Protein AF-A0A414RJI2-F1 (afdb_monomer)

Foldseek 3Di:
DDDPPHPPDDPDPDPVDDDPCPVVVVVVVVVQPVFWDWDFQPPDPVRDTDTDGHPGDPVVRSVVVVVCVVPPPDPDD

Secondary structure (DSSP, 8-state):
---TT-TTS--PPPSSSPPTTHHHHHHHHHHHHTTEEEEEPTT-TT--EEEEETTS-HHHHHHHHHHHHHT------

Mean predicted aligned error: 9.5 Å

Structure (mmCIF, N/CA/C/O backbone):
data_AF-A0A414RJI2-F1
#
_entry.id   AF-A0A414RJI2-F1
#
loop_
_atom_site.group_PDB
_atom_site.id
_atom_site.type_symbol
_atom_site.label_atom_id
_atom_site.label_alt_id
_atom_site.label_comp_id
_atom_site.label_asym_id
_atom_site.label_entity_id
_atom_site.label_seq_id
_atom_site.pdbx_PDB_ins_code
_atom_site.Cartn_x
_atom_site.Cartn_y
_atom_site.Cartn_z
_atom_site.occupancy
_atom_site.B_iso_or_equiv
_atom_site.auth_seq_id
_atom_site.auth_comp_id
_atom_site.auth_asym_id
_atom_site.auth_atom_id
_atom_site.pdbx_PDB_model_num
ATOM 1 N N . MET A 1 1 ? 9.621 -2.117 -48.802 1.00 52.81 1 MET A N 1
ATOM 2 C CA . MET A 1 1 ? 9.733 -3.208 -47.813 1.00 52.81 1 MET A CA 1
ATOM 3 C C . MET A 1 1 ? 9.685 -2.558 -46.447 1.00 52.81 1 MET A C 1
ATOM 5 O O . MET A 1 1 ? 10.469 -1.646 -46.227 1.00 52.81 1 MET A O 1
ATOM 9 N N . ILE A 1 2 ? 8.737 -2.946 -45.599 1.00 51.94 2 ILE A N 1
ATOM 10 C CA . ILE A 1 2 ? 8.653 -2.445 -44.222 1.00 51.94 2 ILE A CA 1
ATOM 11 C C . ILE A 1 2 ? 9.738 -3.184 -43.434 1.00 51.94 2 ILE A C 1
ATOM 13 O O . ILE A 1 2 ? 9.745 -4.415 -43.421 1.00 51.94 2 ILE A O 1
ATOM 17 N N . THR A 1 3 ? 10.698 -2.456 -42.870 1.00 66.38 3 THR A N 1
ATOM 18 C CA . THR A 1 3 ? 11.767 -3.028 -42.038 1.00 66.38 3 THR A CA 1
ATOM 19 C C . THR A 1 3 ? 11.362 -2.982 -40.565 1.00 66.38 3 THR A C 1
ATOM 21 O O . THR A 1 3 ? 10.467 -2.235 -40.178 1.00 66.38 3 THR A O 1
ATOM 24 N N . GLU A 1 4 ? 12.013 -3.786 -39.722 1.00 58.16 4 GLU A N 1
ATOM 25 C CA . GLU A 1 4 ? 11.672 -3.964 -38.296 1.00 58.16 4 GLU A CA 1
ATOM 26 C C . GLU A 1 4 ? 11.688 -2.672 -37.447 1.00 58.16 4 GLU A C 1
ATOM 28 O O . GLU A 1 4 ? 11.180 -2.663 -36.330 1.00 58.16 4 GLU A O 1
ATOM 33 N N . ASN A 1 5 ? 12.238 -1.578 -37.986 1.00 62.12 5 ASN A N 1
ATOM 34 C CA . ASN A 1 5 ? 12.362 -0.274 -37.333 1.00 62.12 5 ASN A CA 1
ATOM 35 C C . ASN A 1 5 ? 11.419 0.804 -37.909 1.00 62.12 5 ASN A C 1
ATOM 37 O O . ASN A 1 5 ? 11.585 1.985 -37.597 1.00 62.12 5 ASN A O 1
ATOM 41 N N . ASP A 1 6 ? 10.448 0.429 -38.746 1.00 63.53 6 ASP A N 1
ATOM 42 C CA . ASP A 1 6 ? 9.477 1.365 -39.318 1.00 63.53 6 ASP A CA 1
ATOM 43 C C . ASP A 1 6 ? 8.553 1.939 -38.214 1.00 63.53 6 ASP A C 1
ATOM 45 O O . ASP A 1 6 ? 7.907 1.169 -37.494 1.00 63.53 6 ASP A O 1
ATOM 49 N N . PRO A 1 7 ? 8.468 3.275 -38.038 1.00 65.50 7 PRO A N 1
ATOM 50 C CA . PRO A 1 7 ? 7.650 3.907 -36.999 1.00 65.50 7 PRO A CA 1
ATOM 51 C C . PRO A 1 7 ? 6.144 3.623 -37.122 1.00 65.50 7 PRO A C 1
ATOM 53 O O . PRO A 1 7 ? 5.407 3.903 -36.176 1.00 65.50 7 PRO A O 1
ATOM 56 N N . MET A 1 8 ? 5.677 3.067 -38.248 1.00 63.16 8 MET A N 1
ATOM 57 C CA . MET A 1 8 ? 4.285 2.641 -38.426 1.00 63.16 8 MET A CA 1
ATOM 58 C C . MET A 1 8 ? 3.951 1.272 -37.811 1.00 63.16 8 MET A C 1
ATOM 60 O O . MET A 1 8 ? 2.773 0.916 -37.741 1.00 63.16 8 MET A O 1
ATOM 64 N N . LEU A 1 9 ? 4.938 0.504 -37.333 1.00 60.25 9 LEU A N 1
ATOM 65 C CA . LEU A 1 9 ? 4.691 -0.751 -36.620 1.00 60.25 9 LEU A CA 1
ATOM 66 C C . LEU A 1 9 ? 4.603 -0.499 -35.102 1.00 60.25 9 LEU A C 1
ATOM 68 O O . LEU A 1 9 ? 5.565 0.002 -34.511 1.00 60.25 9 LEU A O 1
ATOM 72 N N . PRO A 1 10 ? 3.493 -0.862 -34.425 1.00 63.66 10 PRO A N 1
ATOM 73 C CA . PRO A 1 10 ? 3.437 -0.811 -32.971 1.00 63.66 10 PRO A CA 1
ATOM 74 C C . PRO A 1 10 ? 4.522 -1.734 -32.416 1.00 63.66 10 PRO A C 1
ATOM 76 O O . PRO A 1 10 ? 4.486 -2.950 -32.616 1.00 63.66 10 PRO A O 1
ATOM 79 N N . ARG A 1 11 ? 5.513 -1.147 -31.737 1.00 66.75 11 ARG A N 1
ATOM 80 C CA . ARG A 1 11 ? 6.587 -1.902 -31.087 1.00 66.75 11 ARG A CA 1
ATOM 81 C C . ARG A 1 11 ? 5.936 -2.871 -30.103 1.00 66.75 11 ARG A C 1
ATOM 83 O O . ARG A 1 11 ? 5.344 -2.430 -29.118 1.00 66.75 11 ARG A O 1
ATOM 90 N N . LYS A 1 12 ? 6.015 -4.179 -30.376 1.00 69.06 12 LYS A N 1
ATOM 91 C CA . LYS A 1 12 ? 5.650 -5.197 -29.384 1.00 69.06 12 LYS A CA 1
ATOM 92 C C . LYS A 1 12 ? 6.472 -4.906 -28.134 1.00 69.06 12 LYS A C 1
ATOM 94 O O . LYS A 1 12 ? 7.698 -4.872 -28.204 1.00 69.06 12 LYS A O 1
ATOM 99 N N . VAL A 1 13 ? 5.793 -4.628 -27.024 1.00 72.62 13 VAL A N 1
ATOM 100 C CA . VAL A 1 13 ? 6.471 -4.429 -25.746 1.00 72.62 13 VAL A CA 1
ATOM 101 C C . VAL A 1 13 ? 7.110 -5.764 -25.365 1.00 72.62 13 VAL A C 1
ATOM 103 O O . VAL A 1 13 ? 6.455 -6.804 -25.438 1.00 72.62 13 VAL A O 1
ATOM 106 N N . ASP A 1 14 ? 8.399 -5.739 -25.042 1.00 79.31 14 ASP A N 1
ATOM 107 C CA . ASP A 1 14 ? 9.102 -6.916 -24.539 1.00 79.31 14 ASP A CA 1
ATOM 108 C C . ASP A 1 14 ? 8.535 -7.250 -23.152 1.00 79.31 14 ASP A C 1
ATOM 110 O O . ASP A 1 14 ? 8.596 -6.421 -22.243 1.00 79.31 14 ASP A O 1
ATOM 114 N N . LEU A 1 15 ? 7.923 -8.427 -23.020 1.00 84.06 15 LEU A N 1
ATOM 115 C CA . LEU A 1 15 ? 7.303 -8.890 -21.776 1.00 84.06 15 LEU A CA 1
ATOM 116 C C . LEU A 1 15 ? 8.287 -9.651 -20.878 1.00 84.06 15 LEU A C 1
ATOM 118 O O . LEU A 1 15 ? 7.988 -9.860 -19.706 1.00 84.06 15 LEU A O 1
ATOM 122 N N . GLU A 1 16 ? 9.459 -10.026 -21.398 1.00 89.12 16 GLU A N 1
ATOM 123 C CA . GLU A 1 16 ? 10.488 -10.753 -20.646 1.00 89.12 16 GLU A CA 1
ATOM 124 C C . GLU A 1 16 ? 11.374 -9.807 -19.827 1.00 89.12 16 GLU A C 1
ATOM 126 O O . GLU A 1 16 ? 12.112 -10.233 -18.935 1.00 89.12 16 GLU A O 1
ATOM 131 N N . LYS A 1 17 ? 11.324 -8.503 -20.123 1.00 86.88 17 LYS A N 1
ATOM 132 C CA . LYS A 1 17 ? 12.161 -7.494 -19.475 1.00 86.88 17 LYS A CA 1
ATOM 133 C C . LYS A 1 17 ? 11.329 -6.438 -18.779 1.00 86.88 17 LYS A C 1
ATOM 135 O O . LYS A 1 17 ? 10.472 -5.783 -19.366 1.00 86.88 17 LYS A O 1
ATOM 140 N N . ASN A 1 18 ? 11.679 -6.202 -17.520 1.00 88.38 18 ASN A N 1
ATOM 141 C CA . ASN A 1 18 ? 11.158 -5.064 -16.787 1.00 88.38 18 ASN A CA 1
ATOM 142 C C . ASN A 1 18 ? 11.550 -3.752 -17.488 1.00 88.38 18 ASN A C 1
ATOM 144 O O . ASN A 1 18 ? 12.689 -3.609 -17.948 1.00 88.38 18 ASN A O 1
ATOM 148 N N . PRO A 1 19 ? 10.648 -2.759 -17.530 1.00 89.38 19 PRO A N 1
ATOM 149 C CA . PRO A 1 19 ? 10.963 -1.458 -18.093 1.00 89.38 19 PRO A CA 1
ATOM 150 C C . PRO A 1 19 ? 12.062 -0.765 -17.283 1.00 89.38 19 PRO A C 1
ATOM 152 O O . PRO A 1 19 ? 12.225 -0.991 -16.076 1.00 89.38 19 PRO A O 1
ATOM 155 N N . SER A 1 20 ? 12.797 0.126 -17.950 1.00 89.19 20 SER A N 1
ATOM 156 C CA . SER A 1 20 ? 13.854 0.913 -17.313 1.00 89.19 20 SER A CA 1
ATOM 157 C C . SER A 1 20 ? 13.336 1.660 -16.076 1.00 89.19 20 SER A C 1
ATOM 159 O O . SER A 1 20 ? 12.226 2.195 -16.066 1.00 89.19 20 SER A O 1
ATOM 161 N N . GLY A 1 21 ? 14.140 1.676 -15.010 1.00 90.81 21 GLY A N 1
ATOM 162 C CA . GLY A 1 21 ? 13.793 2.308 -13.732 1.00 90.81 21 GLY A CA 1
ATOM 163 C C . GLY A 1 21 ? 13.002 1.427 -12.758 1.00 90.81 21 GLY A C 1
ATOM 164 O O . GLY A 1 21 ? 12.728 1.865 -11.640 1.00 90.81 21 GLY A O 1
ATOM 165 N N . THR A 1 22 ? 12.671 0.184 -13.127 1.00 93.56 22 THR A N 1
ATOM 166 C CA . THR A 1 22 ? 12.020 -0.772 -12.212 1.00 93.56 22 THR A CA 1
ATOM 167 C C . THR A 1 22 ? 12.898 -1.080 -10.997 1.00 93.56 22 THR A C 1
ATOM 169 O O . THR A 1 22 ? 12.417 -1.014 -9.868 1.00 93.56 22 THR A O 1
ATOM 172 N N . GLU A 1 23 ? 14.200 -1.284 -11.203 1.00 94.56 23 GLU A N 1
ATOM 173 C CA . GLU A 1 23 ? 15.165 -1.542 -10.124 1.00 94.56 23 GLU A CA 1
ATOM 174 C C . GLU A 1 23 ? 15.203 -0.420 -9.080 1.00 94.56 23 GLU A C 1
ATOM 176 O O . GLU A 1 23 ? 15.220 -0.679 -7.878 1.00 94.56 23 GLU A O 1
ATOM 181 N N . LEU A 1 24 ? 15.128 0.841 -9.520 1.00 96.00 24 LEU A N 1
ATOM 182 C CA . LEU A 1 24 ? 15.095 1.987 -8.611 1.00 96.00 24 LEU A CA 1
ATOM 183 C C . LEU A 1 24 ? 13.834 1.968 -7.736 1.00 96.00 24 LEU A C 1
ATOM 185 O O . LEU A 1 24 ? 13.914 2.212 -6.532 1.00 96.00 24 LEU A O 1
ATOM 189 N N . LYS A 1 25 ? 12.672 1.644 -8.319 1.00 95.31 25 LYS A N 1
ATOM 190 C CA . LYS A 1 25 ? 11.414 1.517 -7.566 1.00 95.31 25 LYS A CA 1
ATOM 191 C C . LYS A 1 25 ? 11.479 0.365 -6.565 1.00 95.31 25 LYS A C 1
ATOM 193 O O . LYS A 1 25 ? 11.051 0.542 -5.427 1.00 95.31 25 LYS A O 1
ATOM 198 N N . ILE A 1 26 ? 12.049 -0.776 -6.959 1.00 95.75 26 ILE A N 1
ATOM 199 C CA . ILE A 1 26 ? 12.255 -1.930 -6.072 1.00 95.75 26 ILE A CA 1
ATOM 200 C C . ILE A 1 26 ? 13.167 -1.545 -4.904 1.00 95.75 26 ILE A C 1
ATOM 202 O O . ILE A 1 26 ? 12.821 -1.805 -3.753 1.00 95.75 26 ILE A O 1
ATOM 206 N N . ALA A 1 27 ? 14.296 -0.887 -5.171 1.00 96.69 27 ALA A N 1
ATOM 207 C CA . ALA A 1 27 ? 15.229 -0.453 -4.134 1.00 96.69 27 ALA A CA 1
ATOM 208 C C . ALA A 1 27 ? 14.565 0.509 -3.136 1.00 96.69 27 ALA A C 1
ATOM 210 O O . ALA A 1 27 ? 14.643 0.302 -1.926 1.00 96.69 27 ALA A O 1
ATOM 211 N N . GLN A 1 28 ? 13.837 1.515 -3.632 1.00 96.00 28 GLN A N 1
ATOM 212 C CA . GLN A 1 28 ? 13.095 2.454 -2.786 1.00 96.00 28 GLN A CA 1
ATOM 213 C C . GLN A 1 28 ? 11.985 1.782 -1.971 1.00 96.00 28 GLN A C 1
ATOM 215 O O . GLN A 1 28 ? 11.697 2.219 -0.856 1.00 96.00 28 GLN A O 1
ATOM 220 N N . GLN A 1 29 ? 11.321 0.768 -2.530 1.00 94.94 29 GLN A N 1
ATOM 221 C CA . GLN A 1 29 ? 10.295 0.012 -1.818 1.00 94.94 29 GLN A CA 1
ATOM 222 C C . GLN A 1 29 ? 10.924 -0.816 -0.695 1.00 94.94 29 GLN A C 1
ATOM 224 O O . GLN A 1 29 ? 10.477 -0.717 0.443 1.00 94.94 29 GLN A O 1
ATOM 229 N N . ARG A 1 30 ? 12.008 -1.549 -0.983 1.00 95.81 30 ARG A N 1
ATOM 230 C CA . ARG A 1 30 ? 12.754 -2.320 0.024 1.00 95.81 30 ARG A CA 1
ATOM 231 C C . ARG A 1 30 ? 13.242 -1.436 1.168 1.00 95.81 30 ARG A C 1
ATOM 233 O O . ARG A 1 30 ? 13.134 -1.827 2.322 1.00 95.81 30 ARG A O 1
ATOM 240 N N . GLU A 1 31 ? 13.741 -0.240 0.865 1.00 96.06 31 GLU A N 1
ATOM 241 C CA . GLU A 1 31 ? 14.206 0.697 1.894 1.00 96.06 31 GLU A CA 1
ATOM 242 C C . GLU A 1 31 ? 13.067 1.196 2.795 1.00 96.06 31 GLU A C 1
ATOM 244 O O . GLU A 1 31 ? 13.235 1.325 4.008 1.00 96.06 31 GLU A O 1
ATOM 249 N N . ARG A 1 32 ? 11.878 1.424 2.223 1.00 93.50 32 ARG A N 1
ATOM 250 C CA . ARG A 1 32 ? 10.678 1.771 2.999 1.00 93.50 32 ARG A CA 1
ATOM 251 C C . ARG A 1 32 ? 10.216 0.619 3.880 1.00 93.50 32 ARG A C 1
ATOM 253 O O . ARG A 1 32 ? 9.865 0.852 5.030 1.00 93.50 32 ARG A O 1
ATOM 260 N N . GLU A 1 33 ? 10.220 -0.601 3.352 1.00 95.25 33 GLU A N 1
ATOM 261 C CA . GLU A 1 33 ? 9.738 -1.791 4.060 1.00 95.25 33 GL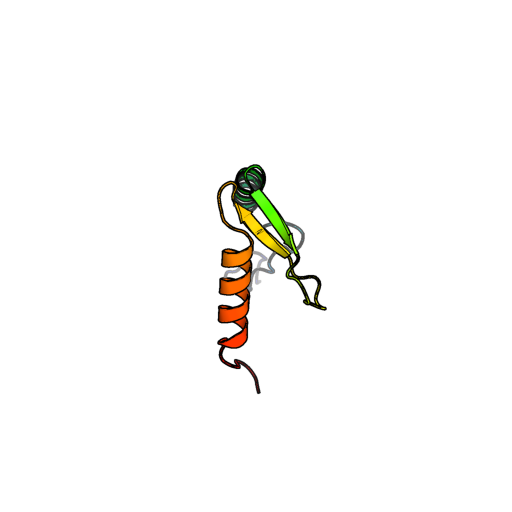U A CA 1
ATOM 262 C C . GLU A 1 33 ? 10.613 -2.194 5.248 1.00 95.25 33 GLU A C 1
ATOM 264 O O . GLU A 1 33 ? 10.111 -2.838 6.162 1.00 95.25 33 GLU A O 1
ATOM 269 N N . LYS A 1 34 ? 11.879 -1.762 5.294 1.00 96.62 34 LYS A N 1
ATOM 270 C CA . LYS A 1 34 ? 12.732 -1.913 6.486 1.00 96.62 34 LYS A CA 1
ATOM 271 C C . LYS A 1 34 ? 12.192 -1.185 7.721 1.00 96.62 34 LYS A C 1
ATOM 273 O O . LYS A 1 34 ? 12.516 -1.590 8.829 1.00 96.62 34 LYS A O 1
ATOM 278 N N . HIS A 1 35 ? 11.410 -0.124 7.522 1.00 96.69 35 HIS A N 1
ATOM 279 C CA . HIS A 1 35 ? 10.937 0.780 8.574 1.00 96.69 35 HIS A CA 1
ATOM 280 C C . HIS A 1 35 ? 9.414 0.689 8.750 1.00 96.69 35 HIS A C 1
ATOM 282 O O . HIS A 1 35 ? 8.703 1.700 8.831 1.00 96.69 35 HIS A O 1
ATOM 288 N N . GLY A 1 36 ? 8.882 -0.529 8.687 1.00 95.31 36 GLY A N 1
ATOM 289 C CA . GLY A 1 36 ? 7.462 -0.786 8.859 1.00 95.31 36 GLY A CA 1
ATOM 290 C C . GLY A 1 36 ? 7.106 -2.258 8.727 1.00 95.31 36 GLY A C 1
ATOM 291 O O . GLY A 1 36 ? 7.958 -3.135 8.597 1.00 95.31 36 GLY A O 1
ATOM 292 N N . ARG A 1 37 ? 5.806 -2.544 8.753 1.00 95.38 37 ARG A N 1
ATOM 293 C CA . ARG A 1 37 ? 5.278 -3.908 8.674 1.00 95.38 37 ARG A CA 1
ATOM 294 C C . ARG A 1 37 ? 3.930 -3.963 7.979 1.00 95.38 37 ARG A C 1
ATOM 296 O O . ARG A 1 37 ? 3.145 -3.019 8.022 1.00 95.38 37 ARG A O 1
ATOM 303 N N . TYR A 1 38 ? 3.639 -5.113 7.388 1.00 95.31 38 TYR A N 1
ATOM 304 C CA . TYR A 1 38 ? 2.320 -5.415 6.849 1.00 95.31 38 TYR A CA 1
ATOM 305 C C . TYR A 1 38 ? 1.429 -6.017 7.936 1.00 95.31 38 TYR A C 1
ATOM 307 O O . TYR A 1 38 ? 1.756 -7.063 8.497 1.00 95.31 38 TYR A O 1
ATOM 315 N N . VAL A 1 39 ? 0.296 -5.376 8.213 1.00 94.25 39 VAL A N 1
ATOM 316 C CA . VAL A 1 39 ? -0.716 -5.854 9.163 1.00 94.25 39 VAL A CA 1
ATOM 317 C C . VAL A 1 39 ? -1.933 -6.379 8.413 1.00 94.25 39 VAL A C 1
ATOM 319 O O . VAL A 1 39 ? -2.327 -5.822 7.387 1.00 94.25 39 VAL A O 1
ATOM 322 N N . SER A 1 40 ? -2.521 -7.465 8.906 1.00 93.62 40 SER A N 1
ATOM 323 C CA . SER A 1 40 ? -3.770 -8.000 8.360 1.00 93.62 40 SER A CA 1
ATOM 324 C C . SER A 1 40 ? -4.949 -7.132 8.792 1.00 93.62 40 SER A C 1
ATOM 326 O O . SER A 1 40 ? -4.984 -6.671 9.933 1.00 93.62 40 SER A O 1
ATOM 328 N N . VAL A 1 41 ? -5.930 -6.949 7.909 1.00 90.94 41 VAL A N 1
ATOM 329 C CA . VAL A 1 41 ? -7.195 -6.291 8.261 1.00 90.94 41 VAL A CA 1
ATOM 330 C C . VAL A 1 41 ? -8.081 -7.280 9.037 1.00 90.94 41 VAL A C 1
ATOM 332 O O . VAL A 1 41 ? -8.417 -8.337 8.497 1.00 90.94 41 VAL A O 1
ATOM 335 N N . PRO A 1 42 ? -8.467 -6.990 10.295 1.00 86.81 42 PRO A N 1
ATOM 336 C CA . PRO A 1 42 ? -9.338 -7.871 11.067 1.00 86.81 42 PRO A CA 1
ATOM 337 C C . PRO A 1 42 ? -10.699 -8.058 10.389 1.00 86.81 42 PRO A C 1
ATOM 339 O O . PRO A 1 42 ? -11.306 -7.095 9.927 1.00 86.81 42 PRO A O 1
ATOM 342 N N . GLY A 1 43 ? -11.186 -9.299 10.336 1.00 82.94 43 GLY A N 1
ATOM 343 C CA . GLY A 1 43 ? -12.485 -9.632 9.738 1.00 82.94 43 GLY A CA 1
ATOM 344 C C . GLY A 1 43 ? -12.512 -9.661 8.205 1.00 82.94 43 GLY A C 1
ATOM 345 O O . GLY A 1 43 ? -13.538 -10.028 7.631 1.00 82.94 43 GLY A O 1
ATOM 346 N N . ASP A 1 44 ? -11.406 -9.329 7.532 1.00 81.81 44 ASP A N 1
ATOM 347 C CA . ASP A 1 44 ? -11.322 -9.417 6.079 1.00 81.81 44 ASP A CA 1
ATOM 348 C C . ASP A 1 44 ? -11.149 -10.871 5.611 1.00 81.81 44 ASP A C 1
ATOM 350 O O . ASP A 1 44 ? -10.219 -11.577 6.002 1.00 81.81 44 ASP A O 1
ATOM 354 N N . LYS A 1 45 ? -12.045 -11.307 4.723 1.00 72.62 45 LYS A N 1
ATOM 355 C CA . LYS A 1 45 ? -12.014 -12.642 4.104 1.00 72.62 45 LYS A CA 1
ATOM 356 C C . LYS A 1 45 ? -11.052 -12.715 2.917 1.00 72.62 45 LYS A C 1
ATOM 358 O O . LYS A 1 45 ? -10.763 -13.808 2.442 1.00 72.62 45 LYS A O 1
ATOM 363 N N . THR A 1 46 ? -10.582 -11.567 2.424 1.00 79.69 46 THR A N 1
ATOM 364 C CA . THR A 1 46 ? -9.728 -11.465 1.231 1.00 79.69 46 THR A CA 1
ATOM 365 C C . THR A 1 46 ? -8.229 -11.445 1.543 1.00 79.69 46 THR A C 1
ATOM 367 O O . THR A 1 46 ? -7.417 -11.346 0.626 1.00 79.69 46 THR A O 1
ATOM 370 N N . TYR A 1 47 ? -7.848 -11.614 2.817 1.00 85.00 47 TYR A N 1
ATOM 371 C CA . TYR A 1 47 ? -6.456 -11.614 3.290 1.00 85.00 47 TYR A CA 1
ATOM 372 C C . TYR A 1 47 ? -5.686 -10.325 2.961 1.00 85.00 47 TYR A C 1
ATOM 374 O O . TYR A 1 47 ? -4.463 -10.340 2.792 1.00 85.00 47 TYR A O 1
ATOM 382 N N . THR A 1 48 ? -6.380 -9.190 2.899 1.00 90.38 48 THR A N 1
ATOM 383 C CA . THR A 1 48 ? -5.774 -7.886 2.650 1.00 90.38 48 THR A CA 1
ATOM 384 C C . THR A 1 48 ? -4.777 -7.542 3.748 1.00 90.38 48 THR A C 1
ATOM 386 O O . THR A 1 48 ? -5.055 -7.639 4.949 1.00 90.38 48 THR A O 1
ATOM 389 N N . ARG A 1 49 ? -3.601 -7.083 3.314 1.00 93.69 49 ARG A N 1
ATOM 390 C CA . ARG A 1 49 ? -2.537 -6.582 4.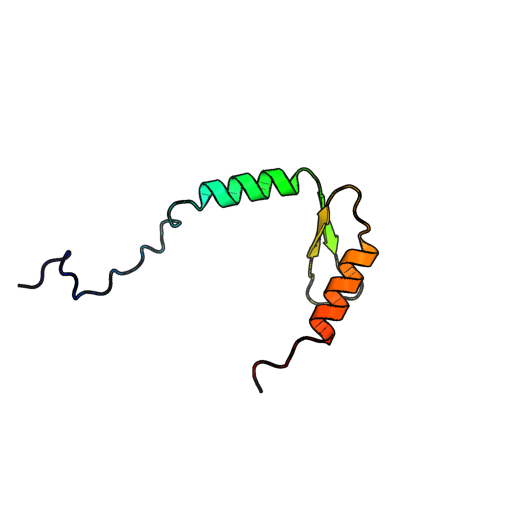179 1.00 93.69 49 ARG A CA 1
ATOM 391 C C . ARG A 1 49 ? -2.241 -5.121 3.888 1.00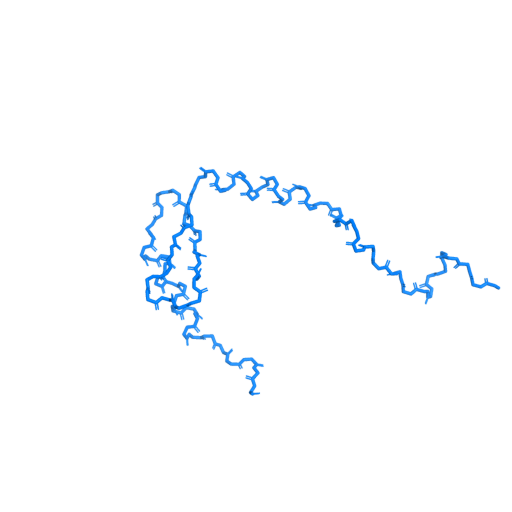 93.69 49 ARG A C 1
ATOM 393 O O . ARG A 1 49 ? -2.106 -4.727 2.733 1.00 93.69 49 ARG A O 1
ATOM 400 N N . ILE A 1 50 ? -2.102 -4.330 4.945 1.00 93.75 50 ILE A N 1
ATOM 401 C CA . ILE A 1 50 ? -1.823 -2.894 4.875 1.00 93.75 50 ILE A CA 1
ATOM 402 C C . ILE A 1 50 ? -0.430 -2.643 5.434 1.00 93.75 50 ILE A C 1
ATOM 404 O O . ILE A 1 50 ? -0.100 -3.113 6.519 1.00 93.75 50 ILE A O 1
ATOM 408 N N . PHE A 1 51 ? 0.387 -1.896 4.696 1.00 95.06 51 PHE A N 1
ATOM 409 C CA . PHE A 1 51 ? 1.690 -1.457 5.180 1.00 95.06 51 PHE A CA 1
ATOM 410 C C . PHE A 1 51 ? 1.536 -0.303 6.178 1.00 95.06 51 PHE A C 1
ATOM 412 O O . PHE A 1 51 ? 0.893 0.704 5.873 1.00 95.06 51 PHE A O 1
ATOM 419 N N . VAL A 1 52 ? 2.155 -0.441 7.347 1.00 96.31 52 VAL A N 1
ATOM 420 C CA . VAL A 1 52 ? 2.175 0.548 8.430 1.00 96.31 52 VAL A CA 1
ATOM 421 C C . VAL A 1 52 ? 3.631 0.855 8.753 1.00 96.31 52 VAL A C 1
ATOM 423 O O . VAL A 1 52 ? 4.409 -0.075 8.975 1.00 96.31 52 VAL A O 1
ATOM 426 N N . ARG A 1 53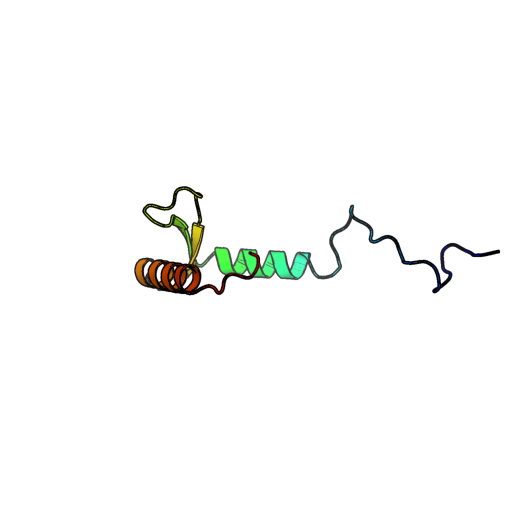 ? 4.013 2.136 8.748 1.00 95.81 53 ARG A N 1
ATOM 427 C CA . ARG A 1 53 ? 5.382 2.543 9.095 1.00 95.81 53 ARG A CA 1
ATOM 428 C C . ARG A 1 53 ? 5.613 2.459 10.596 1.00 95.81 53 ARG A C 1
ATOM 430 O O . ARG A 1 53 ? 4.671 2.538 11.385 1.00 95.81 53 ARG A O 1
ATOM 437 N N . ASP A 1 54 ? 6.873 2.368 10.988 1.00 94.62 54 ASP A N 1
ATOM 438 C CA . ASP A 1 54 ? 7.247 2.442 12.394 1.00 94.62 54 ASP A CA 1
ATOM 439 C C . ASP A 1 54 ? 6.805 3.781 13.004 1.00 94.62 54 ASP A C 1
ATOM 441 O O . ASP A 1 54 ? 6.955 4.847 12.403 1.00 94.62 54 ASP A O 1
ATOM 445 N N . GLY A 1 55 ? 6.203 3.713 14.193 1.00 93.38 55 GLY A N 1
ATOM 446 C CA . GLY A 1 55 ? 5.620 4.867 14.882 1.00 93.38 55 GLY A CA 1
ATOM 447 C C . GLY A 1 55 ? 4.220 5.275 14.405 1.00 93.38 55 GLY A C 1
ATOM 448 O O . GLY A 1 55 ? 3.601 6.127 15.041 1.00 93.38 55 GLY A O 1
ATOM 449 N N . GLU A 1 56 ? 3.683 4.674 13.337 1.00 94.38 56 GLU A N 1
ATOM 450 C CA . GLU A 1 56 ? 2.283 4.871 12.952 1.00 94.38 56 GLU A CA 1
ATOM 451 C C . GLU A 1 56 ? 1.348 3.921 13.710 1.00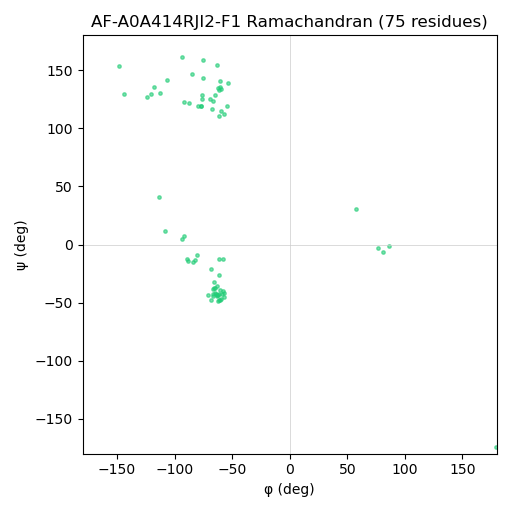 94.38 56 GLU A C 1
ATOM 453 O O . GLU A 1 56 ? 1.674 2.769 14.006 1.00 94.38 56 GLU A O 1
ATOM 458 N N . ASP A 1 57 ? 0.138 4.405 13.982 1.00 95.50 57 ASP A N 1
ATOM 459 C CA . ASP A 1 57 ? -0.912 3.600 14.588 1.00 95.50 57 ASP A CA 1
ATOM 460 C C . ASP A 1 57 ? -1.589 2.706 13.537 1.00 95.50 57 ASP A C 1
ATOM 462 O O . ASP A 1 57 ? -2.162 3.183 12.548 1.00 95.50 57 ASP A O 1
ATOM 466 N N . ALA A 1 58 ? -1.499 1.393 13.747 1.00 94.25 58 ALA A N 1
ATOM 467 C CA . ALA A 1 58 ? -2.014 0.407 12.806 1.00 94.25 58 ALA A CA 1
ATOM 468 C C . ALA A 1 58 ? -3.546 0.450 12.703 1.00 94.25 58 ALA A C 1
ATOM 470 O O . ALA A 1 58 ? -4.081 0.324 11.601 1.00 94.25 58 ALA A O 1
ATOM 471 N N . GLU A 1 59 ? -4.250 0.669 13.816 1.00 94.19 59 GLU A N 1
ATOM 472 C CA . GLU A 1 59 ? -5.715 0.693 13.841 1.00 94.19 59 GLU A CA 1
ATOM 473 C C . GLU A 1 59 ? -6.262 1.878 13.046 1.00 94.19 59 GLU A C 1
ATOM 475 O O . GLU A 1 59 ? -7.142 1.700 12.205 1.00 94.19 59 GLU A O 1
ATOM 480 N N . LYS A 1 60 ? -5.672 3.068 13.208 1.00 95.50 60 LYS A N 1
ATOM 481 C CA . LYS A 1 60 ? -6.013 4.258 12.416 1.00 95.50 60 LYS A CA 1
ATOM 482 C C . LYS A 1 60 ? -5.802 4.025 10.925 1.00 95.50 60 LYS A C 1
ATOM 484 O O . LYS A 1 60 ? -6.664 4.389 10.129 1.00 95.50 60 LYS A O 1
ATOM 489 N N . LYS A 1 61 ? -4.698 3.385 10.523 1.00 95.06 61 LYS A N 1
ATOM 490 C CA . LYS A 1 61 ? -4.447 3.058 9.106 1.00 95.06 61 LYS A CA 1
ATOM 491 C C . LYS A 1 61 ? -5.484 2.097 8.543 1.00 95.06 61 LYS A C 1
ATOM 493 O O . LYS A 1 61 ? -5.965 2.308 7.428 1.00 95.06 61 LYS A O 1
ATOM 498 N N . ILE A 1 62 ? -5.827 1.062 9.306 1.00 93.88 62 ILE A N 1
ATOM 499 C CA . ILE A 1 62 ? -6.857 0.097 8.920 1.00 93.88 62 ILE A CA 1
ATOM 500 C C . ILE A 1 62 ? -8.220 0.796 8.815 1.00 93.88 62 ILE A C 1
ATOM 502 O O . ILE A 1 62 ? -8.912 0.616 7.816 1.00 93.88 62 ILE A O 1
ATOM 506 N N . ALA A 1 63 ? -8.578 1.648 9.778 1.00 94.31 63 ALA A N 1
ATOM 507 C CA . ALA A 1 63 ? -9.833 2.396 9.771 1.00 94.31 63 ALA A CA 1
ATOM 508 C C . ALA A 1 63 ? -9.952 3.316 8.545 1.00 94.31 63 ALA A C 1
ATOM 510 O O . ALA A 1 63 ? -10.954 3.257 7.835 1.00 94.31 63 ALA A O 1
ATOM 511 N N . THR A 1 64 ? -8.907 4.090 8.226 1.00 94.75 64 THR A N 1
ATOM 512 C CA . THR A 1 64 ? -8.870 4.934 7.017 1.00 94.75 64 THR A CA 1
ATOM 513 C C . THR A 1 64 ? -8.999 4.106 5.736 1.00 94.75 64 THR A C 1
ATOM 515 O O . THR A 1 64 ? -9.665 4.517 4.785 1.00 94.75 64 THR A O 1
ATOM 518 N N . TYR A 1 65 ? -8.367 2.930 5.677 1.00 92.12 65 TYR A N 1
ATOM 519 C CA . TYR A 1 65 ? -8.525 2.028 4.537 1.00 92.12 65 TYR A CA 1
ATOM 520 C C . TYR A 1 65 ? -9.976 1.555 4.384 1.00 92.12 65 TYR A C 1
ATOM 522 O O . TYR A 1 65 ? -10.527 1.651 3.285 1.00 92.12 65 TYR A O 1
ATOM 530 N N . LEU A 1 66 ? -10.600 1.090 5.470 1.00 91.62 66 LEU A N 1
ATOM 531 C CA . LEU A 1 66 ? -11.985 0.612 5.463 1.00 91.62 66 LEU A CA 1
ATOM 532 C C . LEU A 1 66 ? -12.961 1.725 5.071 1.00 91.62 66 LEU A C 1
ATOM 534 O O . LEU A 1 66 ? -13.821 1.510 4.221 1.00 91.62 66 LEU A O 1
ATOM 538 N N . GLU A 1 67 ? -12.780 2.932 5.6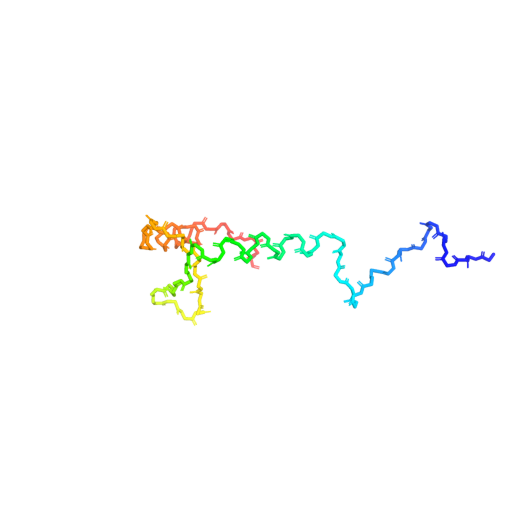07 1.00 94.00 67 GLU A N 1
ATOM 539 C 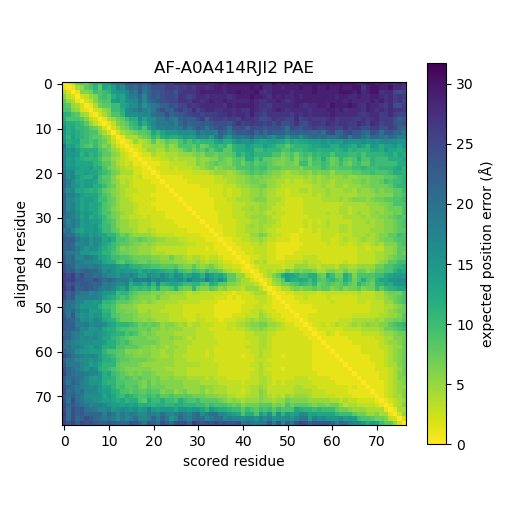CA . GLU A 1 67 ? -13.558 4.112 5.223 1.00 94.00 67 GLU A CA 1
ATOM 540 C C . GLU A 1 67 ? -13.449 4.389 3.717 1.00 94.00 67 GLU A C 1
ATOM 542 O O . 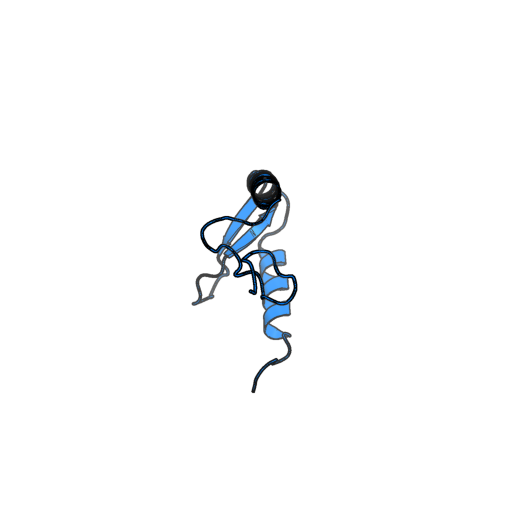GLU A 1 67 ? -14.458 4.597 3.041 1.00 94.00 67 GLU A O 1
ATOM 547 N N . ARG A 1 68 ? -12.236 4.333 3.152 1.00 91.56 68 ARG A N 1
ATOM 548 C CA . ARG A 1 68 ? -12.020 4.566 1.717 1.00 91.56 68 ARG A CA 1
ATOM 549 C C . ARG A 1 68 ? -12.683 3.505 0.842 1.00 91.56 68 ARG A C 1
ATOM 551 O O . ARG A 1 68 ? -13.146 3.826 -0.250 1.00 91.56 68 ARG A O 1
ATOM 558 N N . ILE A 1 69 ? -12.670 2.244 1.273 1.00 88.94 69 ILE A N 1
ATOM 559 C CA . ILE A 1 69 ? -13.296 1.143 0.532 1.00 88.94 69 ILE A CA 1
ATOM 560 C C . ILE A 1 69 ? -14.819 1.245 0.594 1.00 88.94 69 ILE A C 1
ATOM 562 O O . ILE A 1 69 ? -15.458 1.133 -0.449 1.00 88.94 69 ILE A O 1
ATOM 566 N N . ASN A 1 70 ? -15.383 1.537 1.765 1.00 89.38 70 ASN A N 1
ATOM 567 C CA . ASN A 1 70 ? -16.829 1.678 1.943 1.00 89.38 70 ASN A CA 1
ATOM 568 C C . ASN A 1 70 ? -17.403 2.876 1.173 1.00 89.38 70 ASN A C 1
ATOM 570 O O . ASN A 1 70 ? -18.518 2.802 0.669 1.00 89.38 70 ASN A O 1
ATOM 574 N N . ASN A 1 71 ? -16.629 3.955 1.025 1.00 91.81 71 ASN A N 1
ATOM 575 C CA . ASN A 1 71 ? -17.026 5.146 0.267 1.00 91.81 71 ASN A CA 1
ATOM 576 C C . ASN A 1 71 ? -16.593 5.113 -1.209 1.00 91.81 71 ASN A C 1
ATOM 578 O O . ASN A 1 71 ? -16.681 6.123 -1.914 1.00 91.81 71 ASN A O 1
ATOM 582 N N . ARG A 1 72 ? -16.061 3.988 -1.699 1.00 88.62 72 ARG A N 1
ATOM 583 C CA . ARG A 1 72 ? -15.566 3.908 -3.073 1.00 88.62 72 ARG A CA 1
ATOM 584 C C . ARG A 1 72 ? -16.751 3.966 -4.046 1.00 88.62 72 ARG A C 1
ATOM 586 O O . ARG A 1 72 ? -17.621 3.104 -3.969 1.00 88.62 72 ARG A O 1
ATOM 593 N N . PRO A 1 73 ? -16.769 4.899 -5.017 1.00 88.75 73 PRO A N 1
ATOM 594 C CA . PRO A 1 73 ? -17.829 4.926 -6.015 1.00 88.75 73 PRO A CA 1
ATOM 595 C C . PRO A 1 73 ? -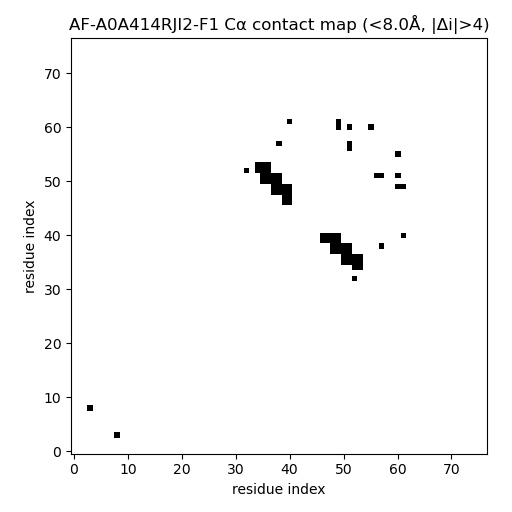17.802 3.635 -6.837 1.00 88.75 73 PRO A C 1
ATOM 597 O O . PRO A 1 73 ? -16.733 3.193 -7.282 1.00 88.75 73 PRO A O 1
ATOM 600 N N . GLN A 1 74 ? -18.980 3.048 -7.048 1.00 83.31 74 GLN A N 1
ATOM 601 C CA . GLN A 1 74 ? -19.166 1.905 -7.932 1.00 83.31 74 GLN A CA 1
ATOM 602 C C . GLN A 1 74 ? -18.756 2.333 -9.349 1.00 83.31 74 GLN A C 1
ATOM 604 O O . GLN A 1 74 ? -19.381 3.200 -9.953 1.00 83.31 74 GLN A O 1
ATOM 609 N N . LYS A 1 75 ? -17.645 1.789 -9.859 1.00 80.56 75 LYS A N 1
ATOM 610 C CA . LYS A 1 75 ? -17.120 2.159 -11.189 1.00 80.56 75 LYS A CA 1
ATOM 611 C C . LYS A 1 75 ? -17.706 1.321 -12.324 1.00 80.56 75 LYS A C 1
ATOM 613 O O . LYS A 1 75 ? -17.545 1.692 -13.479 1.00 80.56 75 LYS A O 1
ATOM 618 N N . TRP A 1 76 ? -18.353 0.211 -11.986 1.00 74.56 76 TRP A N 1
ATOM 619 C CA . TRP A 1 76 ? -18.926 -0.740 -12.929 1.00 74.56 76 TRP A CA 1
ATOM 620 C C . TRP A 1 76 ? -20.223 -1.287 -12.326 1.00 74.56 76 TRP A C 1
ATOM 622 O O . TRP A 1 76 ? -20.225 -1.664 -11.149 1.00 74.56 76 TRP A O 1
ATOM 632 N N . ASN A 1 77 ? -21.299 -1.257 -13.114 1.00 62.06 77 ASN A N 1
ATOM 633 C CA . ASN A 1 77 ? -22.600 -1.837 -12.774 1.00 62.06 77 ASN A CA 1
ATOM 634 C C . ASN A 1 77 ? -22.608 -3.331 -13.080 1.00 62.06 77 ASN A C 1
ATOM 636 O O . ASN A 1 77 ? -22.112 -3.687 -14.174 1.00 62.06 77 ASN A O 1
#

Sequence (77 aa):
MITENDPMLPRKVDLEKNPSGTELKIAQQREREKHGRYVSVPGDKTYTRIFVRDGEDAEKKIATYLERINNRPQKWN

pLDDT: mean 86.05, std 12.32, range [51.94, 96.69]

Radius of gyration: 20.6 Å; Cα contacts (8 Å, |Δi|>4): 36; chains: 1; bounding box: 38×18×63 Å

Solvent-accessible surface area (backbone atoms only — not comparable to full-atom values): 5142 Å² total; per-residue (Å²): 132,89,54,101,81,45,88,87,55,83,76,77,76,68,84,92,53,82,63,91,65,48,67,59,54,52,51,54,48,54,62,52,53,74,50,39,47,74,43,73,51,86,92,53,89,81,71,52,66,46,82,37,47,70,94,55,63,60,66,61,54,50,49,56,50,52,54,53,60,75,69,49,76,82,88,72,135

Nearest PDB structures (foldseek):
  7qvp-assembly1_ME  TM=2.821E-01  e=1.406E+00  Homo sapiens
  7ls2-assembly1_H2  TM=3.118E-01  e=5.872E+00  Mus musculus
  8bqs-assembly1_Dc  TM=2.529E-01  e=9.455E+00  Tetrahymena thermophila SB210

Organism: NCBI:txid310297